Protein AF-A0A7Y2CV80-F1 (afdb_monomer)

Radius of gyration: 17.66 Å; Cα contacts (8 Å, |Δi|>4): 96; chains: 1; bounding box: 50×33×43 Å

Solvent-accessible surface area (backbone atoms only — not comparable to full-atom values): 6507 Å² total; per-residue (Å²): 123,92,67,77,67,42,83,47,80,37,62,72,83,76,88,75,78,63,97,45,94,45,42,42,79,43,70,54,65,79,87,67,41,40,68,59,39,38,50,51,36,59,76,69,65,59,57,67,48,78,46,71,58,78,65,66,75,83,64,41,26,56,56,54,21,34,57,75,70,70,37,50,72,50,71,41,76,68,78,84,75,72,86,94,62,89,82,70,94,47,72,67,55,49,50,57,50,63,78,69,107

Nearest PDB structures (foldseek):
  5c4n-assembly1_D  TM=9.066E-01  e=5.523E-07  Rhodobacter capsulatus SB 1003
  5c4r-assembly1_A  TM=8.762E-01  e=1.085E-06  Rhodobacter capsulatus SB 1003
  4x7g-assembly1_A  TM=8.705E-01  e=5.127E-06  Rhodobacter capsulatus SB 1003
  3imk-assembly1_A  TM=4.947E-01  e=4.325E-01  Syntrophus aciditrophicus SB
  7ysj-assembly1_D  TM=3.489E-01  e=3.753E+00  Rattus norvegicus

Structure (mmCIF, N/CA/C/O backbone):
data_AF-A0A7Y2CV80-F1
#
_entry.id   AF-A0A7Y2CV80-F1
#
loop_
_atom_site.group_PDB
_atom_site.id
_atom_site.type_symbol
_atom_site.label_atom_id
_atom_site.label_alt_id
_atom_site.label_comp_id
_atom_site.label_asym_id
_atom_site.label_entity_id
_atom_site.label_seq_id
_atom_site.pdbx_PDB_ins_code
_atom_site.Cartn_x
_atom_site.Cartn_y
_atom_site.Cartn_z
_atom_site.occupancy
_atom_site.B_iso_or_equiv
_atom_site.auth_seq_id
_atom_site.auth_comp_id
_atom_site.auth_asym_id
_atom_site.auth_atom_id
_atom_site.pdbx_PDB_model_num
ATOM 1 N N . PHE A 1 1 ? -17.302 -1.607 -1.231 1.00 54.91 1 PHE A N 1
ATOM 2 C CA . PHE A 1 1 ? -16.589 -1.494 0.054 1.00 54.91 1 PHE A CA 1
ATOM 3 C C . PHE A 1 1 ? -17.484 -0.628 0.920 1.00 54.91 1 PHE A C 1
ATOM 5 O O . PHE A 1 1 ? -17.754 0.473 0.457 1.00 54.91 1 PHE A O 1
ATOM 12 N N . PRO A 1 2 ? -18.064 -1.100 2.041 1.00 53.62 2 PRO A N 1
ATOM 13 C CA . PRO A 1 2 ? -18.907 -0.215 2.849 1.00 53.62 2 PRO A CA 1
ATOM 14 C C . PRO A 1 2 ? -18.105 1.003 3.333 1.00 53.62 2 PRO A C 1
ATOM 16 O O . PRO A 1 2 ? -18.658 2.088 3.402 1.00 53.62 2 PRO A O 1
ATOM 19 N N . GLY A 1 3 ? -16.780 0.846 3.488 1.00 60.16 3 GLY A N 1
ATOM 20 C CA . GLY A 1 3 ? -15.808 1.906 3.226 1.00 60.16 3 GLY A CA 1
ATOM 21 C C . GLY A 1 3 ? -15.949 3.163 4.048 1.00 60.16 3 GLY A C 1
ATOM 22 O O . GLY A 1 3 ? -15.748 4.251 3.523 1.00 60.16 3 GLY A O 1
ATOM 23 N N . GLU A 1 4 ? -16.263 2.995 5.327 1.00 81.56 4 GLU A N 1
ATOM 24 C CA . GLU A 1 4 ? -16.476 4.110 6.242 1.00 81.56 4 GLU A CA 1
ATOM 25 C C . GLU A 1 4 ? -15.185 4.902 6.510 1.00 81.56 4 GLU A C 1
ATOM 27 O O . GLU A 1 4 ? -15.251 6.104 6.753 1.00 81.56 4 GLU A O 1
ATOM 32 N N . ARG A 1 5 ? -14.006 4.258 6.432 1.00 91.88 5 ARG A N 1
ATOM 33 C CA . ARG A 1 5 ? -12.703 4.900 6.677 1.00 91.88 5 ARG A CA 1
ATOM 34 C C . ARG A 1 5 ? -11.564 4.224 5.911 1.00 91.88 5 ARG A C 1
ATOM 36 O O . ARG A 1 5 ? -11.524 3.002 5.783 1.00 91.88 5 ARG A O 1
ATOM 43 N N . LEU A 1 6 ? -10.611 5.018 5.430 1.00 94.56 6 LEU A N 1
ATOM 44 C CA . LEU A 1 6 ? -9.370 4.579 4.793 1.00 94.56 6 LEU A CA 1
ATOM 45 C C . LEU A 1 6 ? -8.180 5.270 5.458 1.00 94.56 6 LEU A C 1
ATOM 47 O O . LEU A 1 6 ? -8.033 6.485 5.368 1.00 94.56 6 LEU A O 1
ATOM 51 N N . PHE A 1 7 ? -7.281 4.487 6.048 1.00 96.00 7 PHE A N 1
ATOM 52 C CA . PHE A 1 7 ? -6.005 4.996 6.540 1.00 96.00 7 PHE A CA 1
ATOM 53 C C . PHE A 1 7 ? -4.958 4.971 5.424 1.00 96.00 7 PHE A C 1
ATOM 55 O O . PHE A 1 7 ? -4.589 3.911 4.912 1.00 96.00 7 PHE A O 1
ATOM 62 N N . LEU A 1 8 ? -4.461 6.145 5.046 1.00 95.69 8 LEU A N 1
ATOM 63 C CA . LEU A 1 8 ? -3.420 6.310 4.040 1.00 95.69 8 LEU A CA 1
ATOM 64 C C . LEU A 1 8 ? -2.086 6.597 4.729 1.00 95.69 8 LEU A C 1
ATOM 66 O O . LEU A 1 8 ? -1.843 7.702 5.211 1.00 95.69 8 LEU A O 1
ATOM 70 N N . ARG A 1 9 ? -1.202 5.591 4.754 1.00 95.44 9 ARG A N 1
ATOM 71 C CA . ARG A 1 9 ? 0.126 5.744 5.355 1.00 95.44 9 ARG A CA 1
ATOM 72 C C . ARG A 1 9 ? 1.107 6.443 4.426 1.00 95.44 9 ARG A C 1
ATOM 74 O O . ARG A 1 9 ? 1.329 6.001 3.298 1.00 95.44 9 ARG A O 1
ATOM 81 N N . GLN A 1 10 ? 1.772 7.465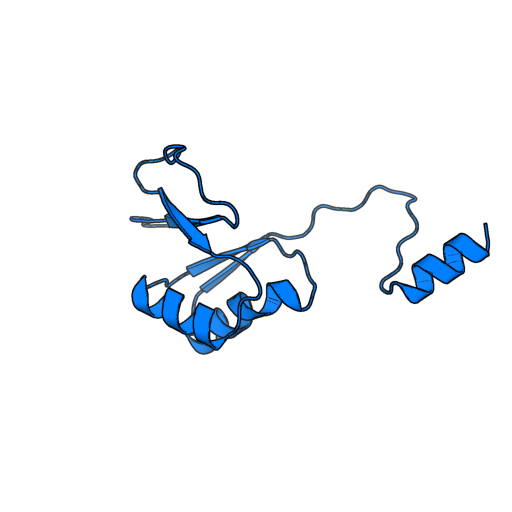 4.950 1.00 94.62 10 GLN A N 1
ATOM 82 C CA . GLN A 1 10 ? 2.849 8.187 4.283 1.00 94.62 10 GLN A CA 1
ATOM 83 C C . GLN A 1 10 ? 4.118 8.163 5.135 1.00 94.62 10 GLN A C 1
ATOM 85 O O . GLN A 1 10 ? 4.062 8.108 6.361 1.00 94.62 10 GLN A O 1
ATOM 90 N N . THR A 1 11 ? 5.280 8.190 4.486 1.00 92.94 11 THR A N 1
ATOM 91 C CA . THR A 1 11 ? 6.557 8.214 5.208 1.00 92.94 11 THR A CA 1
ATOM 92 C C . THR A 1 11 ? 6.890 9.606 5.708 1.00 92.94 11 THR A C 1
ATOM 94 O O . THR A 1 11 ? 7.338 9.754 6.833 1.00 92.94 11 THR A O 1
ATOM 97 N N . THR A 1 12 ? 6.615 10.638 4.915 1.00 93.38 12 THR A N 1
ATOM 98 C CA . THR A 1 12 ? 6.974 12.020 5.247 1.00 93.38 12 THR A CA 1
ATOM 99 C C . THR A 1 12 ? 5.774 12.773 5.827 1.00 93.38 12 THR A C 1
ATOM 101 O O . THR A 1 12 ? 4.779 12.916 5.113 1.00 93.38 12 THR A O 1
ATOM 104 N N . PRO A 1 13 ? 5.857 13.276 7.076 1.00 93.88 13 PRO A N 1
ATOM 105 C CA . PRO A 1 13 ? 4.834 14.141 7.660 1.00 93.88 13 PRO A CA 1
ATOM 106 C C . PRO A 1 13 ? 4.598 15.412 6.847 1.00 93.88 13 PRO A C 1
ATOM 108 O O . PRO A 1 13 ? 5.547 16.022 6.353 1.00 93.88 13 PRO A O 1
ATOM 111 N N . HIS A 1 14 ? 3.334 15.819 6.735 1.00 94.69 14 HIS A N 1
ATOM 112 C CA . HIS A 1 14 ? 2.931 17.086 6.130 1.00 94.69 14 HIS A CA 1
ATOM 113 C C . HIS A 1 14 ? 1.541 17.523 6.607 1.00 94.69 14 HIS A C 1
ATOM 115 O O . HIS A 1 14 ? 0.761 16.712 7.098 1.00 94.69 14 HIS A O 1
ATOM 121 N N . ASP A 1 15 ? 1.206 18.788 6.377 1.00 93.94 15 ASP A N 1
ATOM 122 C CA . ASP A 1 15 ? -0.061 19.430 6.750 1.00 93.94 15 ASP A CA 1
ATOM 123 C C . ASP A 1 15 ? -1.140 19.387 5.653 1.00 93.94 15 ASP A C 1
ATOM 125 O O . ASP A 1 15 ? -2.243 19.902 5.835 1.00 93.94 15 ASP A O 1
ATOM 129 N N . ARG A 1 16 ? -0.850 18.765 4.503 1.00 94.00 16 ARG A N 1
ATOM 130 C CA . ARG A 1 16 ? -1.823 18.643 3.411 1.00 94.00 16 ARG A CA 1
ATOM 131 C C . ARG A 1 16 ? -3.064 17.898 3.887 1.00 94.00 16 ARG A C 1
ATOM 133 O O . ARG A 1 16 ? -2.970 16.795 4.421 1.00 94.00 16 ARG A O 1
ATOM 140 N N . VAL A 1 17 ? -4.219 18.481 3.598 1.00 92.31 17 VAL A N 1
ATOM 141 C CA . VAL A 1 17 ? -5.515 17.872 3.884 1.00 92.31 17 VAL A CA 1
ATOM 142 C C . VAL A 1 17 ? -5.729 16.665 2.973 1.00 92.31 17 VAL A C 1
ATOM 144 O O . VAL A 1 17 ? -5.317 16.649 1.808 1.00 92.31 17 VAL A O 1
ATOM 147 N N . SER A 1 18 ? -6.371 15.645 3.527 1.00 91.44 18 SER A N 1
ATOM 148 C CA . SER A 1 18 ? -6.818 14.482 2.781 1.00 91.44 18 SER A CA 1
ATOM 149 C C . SER A 1 18 ? -7.762 14.876 1.629 1.00 91.44 18 SER A C 1
ATOM 151 O O . SER A 1 18 ? -8.608 15.752 1.811 1.00 91.44 18 SER A O 1
ATOM 153 N N . PRO A 1 19 ? -7.661 14.244 0.445 1.00 88.19 19 PRO A N 1
ATOM 154 C CA . PRO A 1 19 ? -8.523 14.575 -0.690 1.00 88.19 19 PRO A CA 1
ATOM 155 C C . PRO A 1 19 ? -9.985 14.133 -0.513 1.00 88.19 19 PRO A C 1
ATOM 157 O O . PRO A 1 19 ? -10.836 14.577 -1.281 1.00 88.19 19 PRO A O 1
ATOM 160 N N . TYR A 1 20 ? -10.281 13.258 0.456 1.00 92.06 20 TYR A N 1
ATOM 161 C CA . TYR A 1 20 ? -11.623 12.724 0.699 1.00 92.06 20 TYR A CA 1
ATOM 162 C C . TYR A 1 20 ? -11.919 12.636 2.200 1.00 92.06 20 TYR A C 1
ATOM 164 O O . TYR A 1 20 ? -11.034 12.305 2.986 1.00 92.06 20 TYR A O 1
ATOM 172 N N . GLU A 1 21 ? -13.176 12.867 2.586 1.00 91.81 21 GLU A N 1
ATOM 173 C CA . GLU A 1 21 ? -13.610 12.909 3.995 1.00 91.81 21 GLU A CA 1
ATOM 174 C C . GLU A 1 21 ? -13.399 11.585 4.740 1.00 91.81 21 GLU A C 1
ATOM 176 O O . GLU A 1 21 ? -13.086 11.582 5.925 1.00 91.81 21 GLU A O 1
ATOM 181 N N . TYR A 1 22 ? -13.515 10.456 4.040 1.00 91.94 22 TYR A N 1
ATOM 182 C CA . TYR A 1 22 ? -13.312 9.124 4.614 1.00 91.94 22 TYR A CA 1
ATOM 183 C C . TYR A 1 22 ? -11.830 8.726 4.706 1.00 91.94 22 TYR A C 1
ATOM 185 O O . TYR A 1 22 ? -11.525 7.613 5.129 1.00 91.94 22 TYR A O 1
ATOM 193 N N . VAL A 1 23 ? -10.895 9.577 4.269 1.00 94.75 23 VAL A N 1
ATOM 194 C CA . VAL A 1 23 ? -9.463 9.259 4.249 1.00 94.75 23 VAL A CA 1
ATOM 195 C C . VAL A 1 23 ? -8.740 9.976 5.380 1.00 94.75 23 VAL A C 1
ATOM 197 O O . VAL A 1 23 ? -8.762 11.202 5.470 1.00 94.75 23 VAL A O 1
ATOM 200 N N . GLU A 1 24 ? -8.015 9.203 6.180 1.00 95.19 24 GLU A N 1
ATOM 201 C CA . GLU A 1 24 ? -7.166 9.683 7.260 1.00 95.19 24 GLU A CA 1
ATOM 202 C C . GLU A 1 24 ? -5.699 9.431 6.950 1.00 95.19 24 GLU A C 1
ATOM 204 O O . GLU A 1 24 ? -5.291 8.312 6.629 1.00 95.19 24 GLU A O 1
ATOM 209 N N . LEU A 1 25 ? -4.893 10.483 7.045 1.00 96.00 25 LEU A N 1
ATOM 210 C CA . LEU A 1 25 ? -3.457 10.379 6.847 1.00 96.00 25 LEU A CA 1
ATOM 211 C C . LEU A 1 25 ? -2.798 9.915 8.141 1.00 96.00 25 LEU A C 1
ATOM 213 O O . LEU A 1 25 ? -2.951 10.547 9.182 1.00 96.00 25 LEU A O 1
ATOM 217 N N . ILE A 1 26 ? -2.019 8.841 8.050 1.00 95.88 26 ILE A N 1
ATOM 218 C CA . ILE A 1 26 ? -1.143 8.395 9.134 1.00 95.88 26 ILE A CA 1
ATOM 219 C C . ILE A 1 26 ? 0.304 8.454 8.663 1.00 95.88 26 ILE A C 1
ATOM 221 O O . ILE A 1 26 ? 0.608 8.212 7.491 1.00 95.88 26 ILE A O 1
ATOM 225 N N . PHE A 1 27 ? 1.218 8.749 9.577 1.00 95.81 27 PHE A N 1
ATOM 226 C CA . PHE A 1 27 ? 2.629 8.914 9.250 1.00 95.81 27 PHE A CA 1
ATOM 227 C C . PHE A 1 27 ? 3.467 7.860 9.961 1.00 95.81 27 PHE A C 1
ATOM 229 O O . PHE A 1 27 ? 3.266 7.585 11.140 1.00 95.81 27 PHE A O 1
ATOM 236 N N . GLY A 1 28 ? 4.411 7.258 9.243 1.00 93.38 28 GLY A N 1
ATOM 237 C CA . GLY A 1 28 ? 5.307 6.256 9.809 1.00 93.38 28 GLY A CA 1
ATOM 238 C C . GLY A 1 28 ? 6.567 6.107 8.975 1.00 93.38 28 GLY A C 1
ATOM 239 O O . GLY A 1 28 ? 6.498 6.067 7.750 1.00 93.38 28 GLY A O 1
ATOM 240 N N . GLN A 1 29 ? 7.716 6.008 9.635 1.00 91.44 29 GLN A N 1
ATOM 241 C CA . GLN A 1 29 ? 9.016 5.887 8.978 1.00 91.44 29 GLN A CA 1
ATOM 242 C C . GLN A 1 29 ? 9.519 4.440 9.030 1.00 91.44 29 GLN A C 1
ATOM 244 O O . GLN A 1 29 ? 9.347 3.779 10.055 1.00 91.44 29 GLN A O 1
ATOM 249 N N . PRO A 1 30 ? 10.142 3.932 7.953 1.00 90.50 30 PRO A N 1
ATOM 250 C CA . PRO A 1 30 ? 10.817 2.644 7.990 1.00 90.50 30 PRO A CA 1
ATOM 251 C C . PRO A 1 30 ? 12.088 2.702 8.871 1.00 90.50 30 PRO A C 1
ATOM 253 O O . PRO A 1 30 ? 12.633 3.785 9.090 1.00 90.50 30 PRO A O 1
ATOM 256 N N . PRO A 1 31 ? 12.614 1.545 9.316 1.00 93.56 31 PRO A N 1
ATOM 257 C CA . PRO A 1 31 ? 12.153 0.196 8.989 1.00 93.56 31 PRO A CA 1
ATOM 258 C C . PRO A 1 31 ? 10.871 -0.188 9.738 1.00 93.56 31 PRO A C 1
ATOM 260 O O . PRO A 1 31 ? 10.746 0.032 10.937 1.00 93.56 31 PRO A O 1
ATOM 263 N N . PHE A 1 32 ? 9.929 -0.799 9.020 1.00 94.50 32 PHE A N 1
ATOM 264 C CA . PHE A 1 32 ? 8.743 -1.406 9.627 1.00 94.50 32 PHE A CA 1
ATOM 265 C C . PHE A 1 32 ? 9.054 -2.848 10.030 1.00 94.50 32 PHE A C 1
ATOM 267 O O . PHE A 1 32 ? 9.799 -3.532 9.326 1.00 94.50 32 PHE A O 1
ATOM 274 N N . THR A 1 33 ? 8.460 -3.331 11.120 1.00 96.81 33 THR A N 1
ATOM 275 C CA . THR A 1 33 ? 8.549 -4.740 11.531 1.00 96.81 33 THR A CA 1
ATOM 276 C C . THR A 1 33 ? 7.164 -5.374 11.584 1.00 96.81 33 THR A C 1
ATOM 278 O O . THR A 1 33 ? 6.146 -4.680 11.576 1.00 96.81 33 THR A O 1
ATOM 281 N N . VAL A 1 34 ? 7.103 -6.708 11.604 1.00 98.00 34 VAL A N 1
ATOM 282 C CA . VAL A 1 34 ? 5.820 -7.427 11.666 1.00 98.00 34 VAL A CA 1
ATOM 283 C C . VAL A 1 34 ? 5.079 -7.063 12.952 1.00 98.00 34 VAL A C 1
ATOM 285 O O . VAL A 1 34 ? 3.865 -6.875 12.932 1.00 98.00 34 VAL A O 1
ATOM 288 N N . GLU A 1 35 ? 5.806 -6.890 14.052 1.00 98.19 35 GLU A N 1
ATOM 289 C CA . GLU A 1 35 ? 5.274 -6.536 15.367 1.00 98.19 35 GLU A CA 1
ATOM 290 C C . GLU A 1 35 ? 4.644 -5.143 15.349 1.00 98.19 35 GLU A C 1
ATOM 292 O O . GLU A 1 35 ? 3.500 -4.986 15.776 1.00 98.19 35 GLU A O 1
ATOM 297 N N . THR A 1 36 ? 5.346 -4.143 14.800 1.00 97.44 36 THR A N 1
ATOM 298 C CA . THR A 1 36 ? 4.829 -2.768 14.721 1.00 97.44 36 THR A CA 1
ATOM 299 C C . THR A 1 36 ? 3.632 -2.664 13.780 1.00 97.44 36 THR A C 1
ATOM 301 O O . THR A 1 36 ? 2.674 -1.960 14.077 1.00 97.44 36 THR A O 1
ATOM 304 N N . GLU A 1 37 ? 3.656 -3.391 12.658 1.00 98.06 37 GLU A N 1
ATOM 305 C CA . GLU A 1 37 ? 2.535 -3.438 11.709 1.00 98.06 37 GLU A CA 1
ATOM 306 C C . GLU A 1 37 ? 1.314 -4.125 12.334 1.00 98.06 37 GLU A C 1
ATOM 308 O O . GLU A 1 37 ? 0.196 -3.633 12.222 1.00 98.06 37 GLU A O 1
ATOM 313 N N . THR A 1 38 ? 1.524 -5.226 13.062 1.00 98.44 38 THR A N 1
ATOM 314 C CA . THR A 1 38 ? 0.451 -5.947 13.762 1.00 98.44 38 THR A CA 1
ATOM 315 C C . THR A 1 38 ? -0.185 -5.082 14.848 1.00 98.44 38 THR A C 1
ATOM 317 O O . THR A 1 38 ? -1.408 -5.075 14.987 1.00 98.44 38 THR A O 1
ATOM 320 N N . ALA A 1 39 ? 0.631 -4.354 15.617 1.00 98.12 39 ALA A N 1
ATOM 321 C CA . ALA A 1 39 ? 0.146 -3.425 16.633 1.00 98.12 39 ALA A CA 1
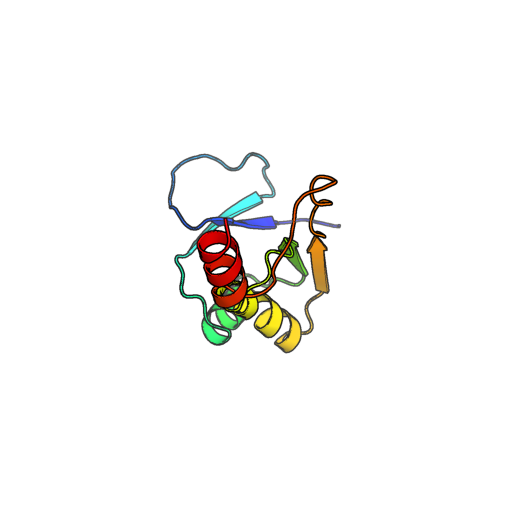ATOM 322 C C . ALA A 1 39 ? -0.708 -2.316 16.002 1.00 98.12 39 ALA A C 1
ATOM 324 O O . ALA A 1 39 ? -1.841 -2.113 16.430 1.00 98.12 39 ALA A O 1
ATOM 325 N N . LEU A 1 40 ? -0.211 -1.690 14.930 1.00 97.69 40 LEU A N 1
ATOM 326 C CA . LEU A 1 40 ? -0.921 -0.637 14.204 1.00 97.69 40 LEU A CA 1
ATOM 327 C C . LEU A 1 40 ? -2.255 -1.129 13.625 1.00 97.69 40 LEU A C 1
ATOM 329 O O . LEU A 1 40 ? -3.275 -0.458 13.759 1.00 97.69 40 LEU A O 1
ATOM 333 N N . PHE A 1 41 ? -2.274 -2.306 12.993 1.00 97.94 41 PHE A N 1
ATOM 334 C CA . PHE A 1 41 ? -3.501 -2.859 12.416 1.00 97.94 41 PHE A CA 1
ATOM 335 C C . PHE A 1 41 ? -4.556 -3.165 13.477 1.00 97.94 41 PHE A C 1
ATOM 337 O O . PHE A 1 41 ? -5.738 -2.941 13.233 1.00 97.94 41 PHE A O 1
ATOM 344 N N . ARG A 1 42 ? -4.144 -3.624 14.664 1.00 98.00 42 ARG A N 1
ATOM 345 C CA . ARG A 1 42 ? -5.060 -3.825 15.795 1.00 98.00 42 ARG A CA 1
ATOM 346 C C . ARG A 1 42 ? -5.574 -2.508 16.361 1.00 98.00 42 ARG A C 1
ATOM 348 O O . ARG A 1 42 ? -6.771 -2.394 16.591 1.00 98.00 42 ARG A O 1
ATOM 355 N N . GLU A 1 43 ? -4.687 -1.540 16.576 1.00 97.69 43 GLU A N 1
ATOM 356 C CA . GLU A 1 43 ? -5.033 -0.222 17.121 1.00 97.69 43 GLU A CA 1
ATOM 357 C C . GLU A 1 43 ? -6.066 0.496 16.248 1.00 97.69 43 GLU A C 1
ATOM 359 O O . GLU A 1 43 ? -7.054 1.021 16.755 1.00 97.69 43 GLU A O 1
ATOM 364 N N . LEU A 1 44 ? -5.869 0.458 14.929 1.00 96.25 44 LEU A N 1
ATOM 365 C CA . LEU A 1 44 ? -6.752 1.106 13.961 1.00 96.25 44 LEU A CA 1
ATOM 366 C C . LEU A 1 44 ? -7.905 0.208 13.480 1.00 96.25 44 LEU A C 1
ATOM 368 O O . LEU A 1 44 ? -8.651 0.617 12.592 1.00 96.25 44 LEU A O 1
ATOM 372 N N . ALA A 1 45 ? -8.043 -1.000 14.040 1.00 95.25 45 ALA A N 1
ATOM 373 C CA . ALA A 1 45 ? -9.038 -2.004 13.653 1.00 95.25 45 ALA A CA 1
ATOM 374 C C . ALA A 1 45 ? -9.099 -2.261 12.130 1.00 95.25 45 ALA A C 1
ATOM 376 O O . ALA A 1 45 ? -10.174 -2.353 11.540 1.00 95.25 45 ALA A O 1
ATOM 377 N N . ILE A 1 46 ? -7.934 -2.367 11.482 1.00 95.62 46 ILE A N 1
ATOM 378 C CA . ILE A 1 46 ? -7.836 -2.597 10.038 1.00 95.62 46 ILE A CA 1
ATOM 379 C C . ILE A 1 46 ? -8.248 -4.034 9.714 1.00 95.62 46 ILE A C 1
ATOM 381 O O . ILE A 1 46 ? -7.684 -4.991 10.243 1.00 95.62 46 ILE A O 1
ATOM 385 N N . ASP A 1 47 ? -9.176 -4.188 8.778 1.00 94.69 47 ASP A N 1
ATOM 386 C CA . ASP A 1 47 ? -9.671 -5.477 8.280 1.00 94.69 47 ASP A CA 1
ATOM 387 C C . ASP A 1 47 ? -9.164 -5.813 6.863 1.00 94.69 47 ASP A C 1
ATOM 389 O O . ASP A 1 47 ? -9.126 -6.982 6.460 1.00 94.69 47 ASP A O 1
ATOM 393 N N . MET A 1 48 ? -8.722 -4.797 6.117 1.00 95.62 48 MET A N 1
ATOM 394 C CA . MET A 1 48 ? -8.254 -4.905 4.742 1.00 95.62 48 MET A CA 1
ATOM 395 C C . MET A 1 48 ? -6.980 -4.090 4.493 1.00 95.62 48 MET A C 1
ATOM 397 O O . MET A 1 48 ? -6.918 -2.893 4.759 1.00 95.62 48 MET A O 1
ATOM 401 N N . LEU A 1 49 ? -5.971 -4.726 3.893 1.00 96.38 49 LEU A N 1
ATOM 402 C CA . LEU A 1 49 ? -4.750 -4.072 3.423 1.00 96.38 49 LEU A CA 1
ATOM 403 C C . LEU A 1 49 ? -4.781 -3.900 1.901 1.00 96.38 49 LEU A C 1
ATOM 405 O O . LEU A 1 49 ? -4.878 -4.878 1.163 1.00 96.38 49 LEU A O 1
ATOM 409 N N . ILE A 1 50 ? -4.593 -2.671 1.422 1.00 95.75 50 ILE A N 1
ATOM 410 C CA . ILE A 1 50 ? -4.382 -2.376 -0.002 1.00 95.75 50 ILE A CA 1
ATOM 411 C C . ILE A 1 50 ? -2.931 -1.948 -0.195 1.00 95.75 50 ILE A C 1
ATOM 413 O O . ILE A 1 50 ? -2.464 -1.000 0.439 1.00 95.75 50 ILE A O 1
ATOM 417 N N . CYS A 1 51 ? -2.183 -2.622 -1.068 1.00 95.25 51 CYS A N 1
ATOM 418 C CA . CYS A 1 51 ? -0.804 -2.222 -1.340 1.00 95.25 51 CYS A CA 1
ATOM 419 C C . CYS A 1 51 ? -0.334 -2.594 -2.746 1.00 95.25 51 CYS A C 1
ATOM 421 O O . CYS A 1 51 ? -0.860 -3.503 -3.377 1.00 95.25 51 CYS A O 1
ATOM 423 N N . ARG A 1 52 ? 0.682 -1.885 -3.248 1.00 94.69 52 ARG A N 1
ATOM 424 C CA . ARG A 1 52 ? 1.343 -2.221 -4.517 1.00 94.69 52 ARG A CA 1
ATOM 425 C C . ARG A 1 52 ? 2.310 -3.386 -4.330 1.00 94.69 52 ARG A C 1
ATOM 427 O O . ARG A 1 52 ? 3.035 -3.424 -3.333 1.00 94.69 52 ARG A O 1
ATOM 434 N N . ASN A 1 53 ? 2.390 -4.271 -5.322 1.00 93.62 53 ASN A N 1
ATOM 435 C CA . ASN A 1 53 ? 3.384 -5.337 -5.396 1.00 93.62 53 ASN A CA 1
ATOM 436 C C . ASN A 1 53 ? 4.773 -4.774 -5.746 1.00 93.62 53 ASN A C 1
ATOM 438 O O . ASN A 1 53 ? 5.295 -4.996 -6.833 1.00 93.62 53 ASN A O 1
ATOM 442 N N . LEU A 1 54 ? 5.386 -4.024 -4.829 1.00 87.00 54 LEU A N 1
ATOM 443 C CA . LEU A 1 54 ? 6.734 -3.471 -5.022 1.00 87.00 54 LEU A CA 1
ATOM 444 C C . LEU A 1 54 ? 7.825 -4.554 -4.980 1.00 87.00 54 LEU A C 1
ATOM 446 O O . LEU A 1 54 ? 8.894 -4.377 -5.552 1.00 87.00 54 LEU A O 1
ATOM 450 N N . GLY A 1 55 ? 7.550 -5.688 -4.328 1.00 86.00 55 GLY A N 1
ATOM 451 C CA . GLY A 1 55 ? 8.576 -6.664 -3.965 1.00 86.00 55 GLY A CA 1
ATOM 452 C C . GLY A 1 55 ? 9.543 -6.145 -2.898 1.00 86.00 55 GLY A C 1
ATOM 453 O O . GLY A 1 55 ? 9.329 -5.094 -2.289 1.00 86.00 55 GLY A O 1
ATOM 454 N N . GLY A 1 56 ? 10.609 -6.913 -2.674 1.00 85.50 56 GLY A N 1
ATOM 455 C CA . GLY A 1 56 ? 11.669 -6.593 -1.720 1.00 85.50 56 GLY A CA 1
ATOM 456 C C . GLY A 1 56 ? 11.314 -6.893 -0.259 1.00 85.50 56 GLY A C 1
ATOM 457 O O . GLY A 1 56 ? 10.181 -6.712 0.191 1.00 85.50 56 GLY A O 1
ATOM 458 N N . ASN A 1 57 ? 12.325 -7.313 0.503 1.00 87.50 57 ASN A N 1
ATOM 459 C CA . ASN A 1 57 ? 12.195 -7.622 1.930 1.00 87.50 57 ASN A CA 1
ATOM 460 C C . ASN A 1 57 ? 11.684 -6.441 2.783 1.00 87.50 57 ASN A C 1
ATOM 462 O O . ASN A 1 57 ? 10.817 -6.678 3.622 1.00 87.50 57 ASN A O 1
ATOM 466 N N . PRO A 1 58 ? 12.100 -5.175 2.558 1.00 88.44 58 PRO A N 1
ATOM 467 C CA . PRO A 1 58 ? 11.637 -4.050 3.381 1.00 88.44 58 PRO A CA 1
ATOM 468 C C . PRO A 1 58 ? 10.123 -3.787 3.320 1.00 88.44 58 PRO A C 1
ATOM 470 O O . PRO A 1 58 ? 9.562 -3.198 4.240 1.00 88.44 58 PRO A O 1
ATOM 473 N N . SER A 1 59 ? 9.447 -4.219 2.249 1.00 88.75 59 SER A N 1
ATOM 474 C CA . SER A 1 59 ? 8.000 -4.020 2.062 1.00 88.75 59 SER A CA 1
ATOM 475 C C . SER A 1 59 ? 7.149 -5.172 2.604 1.00 88.75 59 SER A C 1
ATOM 477 O O . SER A 1 59 ? 5.921 -5.068 2.615 1.00 88.75 59 SER A O 1
ATOM 479 N N . ARG A 1 60 ? 7.781 -6.277 3.012 1.00 94.75 60 ARG A N 1
ATOM 480 C CA . ARG A 1 60 ? 7.128 -7.521 3.429 1.00 94.75 60 ARG A CA 1
ATOM 481 C C . ARG A 1 60 ? 6.405 -7.469 4.790 1.00 94.75 60 ARG A C 1
ATOM 483 O O . ARG A 1 60 ? 5.343 -8.088 4.867 1.00 94.75 60 ARG A O 1
ATOM 490 N N . PRO A 1 61 ? 6.875 -6.731 5.819 1.00 96.94 61 PRO A N 1
ATOM 491 C CA . PRO A 1 61 ? 6.307 -6.789 7.170 1.00 96.94 61 PRO A CA 1
ATOM 492 C C . PRO A 1 61 ? 4.785 -6.612 7.258 1.00 96.94 61 PRO A C 1
ATOM 494 O O . PRO A 1 61 ? 4.110 -7.412 7.898 1.00 96.94 61 PRO A O 1
ATOM 497 N N . LYS A 1 62 ? 4.218 -5.640 6.533 1.00 95.88 62 LYS A N 1
ATOM 498 C CA . LYS A 1 62 ? 2.763 -5.402 6.478 1.00 95.88 62 LYS A CA 1
ATOM 499 C C . LYS A 1 62 ? 1.958 -6.586 5.927 1.00 95.88 62 LYS A C 1
ATOM 501 O O . LYS A 1 62 ? 0.839 -6.823 6.361 1.00 95.88 62 LYS A O 1
ATOM 506 N N . LEU A 1 63 ? 2.516 -7.339 4.975 1.00 97.44 63 LEU A N 1
ATOM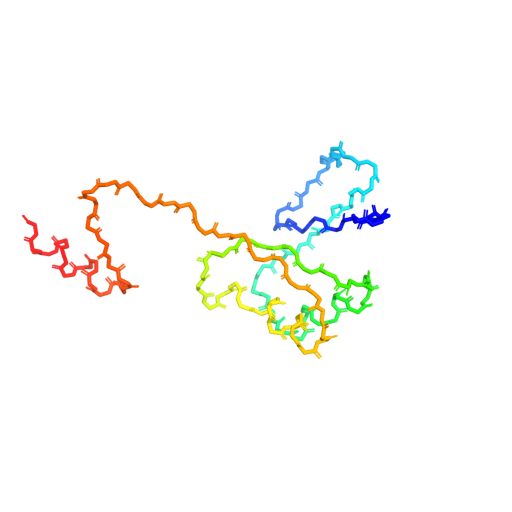 507 C CA . LEU A 1 63 ? 1.848 -8.511 4.399 1.00 97.44 63 LEU A CA 1
ATOM 508 C C . LEU A 1 63 ? 1.843 -9.676 5.387 1.00 97.44 63 LEU A C 1
ATOM 510 O O . LEU A 1 63 ? 0.867 -10.418 5.457 1.00 97.44 63 LEU A O 1
ATOM 514 N N . ASP A 1 64 ? 2.929 -9.841 6.140 1.00 97.69 64 ASP A N 1
ATOM 515 C CA . ASP A 1 64 ? 3.022 -10.895 7.147 1.00 97.69 64 ASP A CA 1
ATOM 516 C C . ASP A 1 64 ? 2.155 -10.576 8.372 1.00 97.69 64 ASP A C 1
ATOM 518 O O . ASP A 1 64 ? 1.457 -11.466 8.851 1.00 97.69 64 ASP A O 1
ATOM 522 N N . ALA A 1 65 ? 2.090 -9.310 8.796 1.00 98.25 65 ALA A N 1
ATOM 523 C CA . ALA A 1 65 ? 1.151 -8.849 9.821 1.00 98.25 65 ALA A CA 1
ATOM 524 C C . ALA A 1 65 ? -0.313 -9.053 9.394 1.00 98.25 65 ALA A C 1
ATOM 526 O O . ALA A 1 65 ? -1.097 -9.641 10.138 1.00 98.25 65 ALA A O 1
ATOM 527 N N . ALA A 1 66 ? -0.672 -8.654 8.167 1.00 98.06 66 ALA A N 1
ATOM 528 C CA . ALA A 1 66 ? -2.018 -8.863 7.633 1.00 98.06 66 ALA A CA 1
ATOM 529 C C . ALA A 1 66 ? -2.392 -10.354 7.584 1.00 98.06 66 ALA A C 1
ATOM 531 O O . ALA A 1 66 ? -3.485 -10.736 8.000 1.00 98.06 66 ALA A O 1
ATOM 532 N N . ARG A 1 67 ? -1.459 -11.216 7.153 1.00 97.50 67 ARG A N 1
ATOM 533 C CA . ARG A 1 67 ? -1.641 -12.675 7.171 1.00 97.50 67 ARG A CA 1
ATOM 534 C C . ARG A 1 67 ? -1.841 -13.211 8.590 1.00 97.50 67 ARG A C 1
ATOM 536 O O . ARG A 1 67 ? -2.733 -14.028 8.790 1.00 97.50 67 ARG A O 1
ATOM 543 N N . ALA A 1 68 ? -1.035 -12.771 9.556 1.00 97.69 68 ALA A N 1
ATOM 544 C CA . ALA A 1 68 ? -1.132 -13.213 10.948 1.00 97.69 68 ALA A CA 1
ATOM 545 C C . ALA A 1 68 ? -2.465 -12.818 11.609 1.00 97.69 68 ALA A C 1
ATOM 547 O O . ALA A 1 68 ? -2.943 -13.521 12.496 1.00 97.69 68 ALA A O 1
ATOM 548 N N . LEU A 1 69 ? -3.071 -11.716 11.161 1.00 98.12 69 LEU A N 1
ATOM 549 C CA . LEU A 1 69 ? -4.373 -11.237 11.625 1.00 98.12 69 LEU A CA 1
ATOM 550 C C . LEU A 1 69 ? -5.560 -11.775 10.808 1.00 98.12 69 LEU A C 1
ATOM 552 O O . LEU A 1 69 ? -6.701 -11.473 11.142 1.00 98.12 69 LEU A O 1
ATOM 556 N N . GLY A 1 70 ? -5.322 -12.564 9.753 1.00 97.44 70 GLY A N 1
ATOM 557 C CA . GLY A 1 70 ? -6.388 -13.076 8.884 1.00 97.44 70 GLY A CA 1
ATOM 558 C C . GLY A 1 70 ? -7.089 -11.996 8.048 1.00 97.44 70 GLY A C 1
ATOM 559 O O . GLY A 1 70 ? -8.228 -12.191 7.631 1.00 97.44 70 GLY A O 1
ATOM 560 N N . MET A 1 71 ? -6.426 -10.862 7.812 1.00 97.12 71 MET A N 1
ATOM 561 C CA . MET A 1 71 ? -6.977 -9.724 7.073 1.00 97.12 71 MET A CA 1
ATOM 562 C C . MET A 1 71 ? -7.084 -10.012 5.572 1.00 97.12 71 MET A C 1
ATOM 564 O O . MET A 1 71 ? -6.250 -10.713 4.989 1.00 97.12 71 MET A O 1
ATOM 568 N N . GLY A 1 72 ? -8.066 -9.388 4.919 1.00 96.19 72 GLY A N 1
ATOM 569 C CA . GLY A 1 72 ? -8.128 -9.351 3.460 1.00 96.19 72 GLY A CA 1
ATOM 570 C C . GLY A 1 72 ? -6.974 -8.524 2.888 1.00 96.19 72 GLY A C 1
ATOM 571 O O . GLY A 1 72 ? -6.618 -7.481 3.433 1.00 96.19 72 GLY A O 1
ATOM 572 N N . VAL A 1 73 ? -6.385 -8.957 1.771 1.00 96.81 73 VAL A N 1
ATOM 573 C CA . VAL A 1 73 ? -5.309 -8.209 1.103 1.00 96.81 73 VAL A CA 1
ATOM 574 C C . VAL A 1 73 ? -5.646 -8.006 -0.367 1.00 96.81 73 VAL A C 1
ATOM 576 O O . VAL A 1 73 ? -5.800 -8.969 -1.114 1.00 96.81 73 VAL A O 1
ATOM 579 N N . ILE A 1 74 ? -5.696 -6.745 -0.792 1.00 96.25 74 ILE A N 1
ATOM 580 C CA . ILE A 1 74 ? -5.707 -6.356 -2.201 1.00 96.25 74 ILE A CA 1
ATOM 581 C C . ILE A 1 74 ? -4.281 -5.964 -2.577 1.00 96.25 74 ILE A C 1
ATOM 583 O O . ILE A 1 74 ? -3.756 -4.928 -2.154 1.00 96.25 74 ILE A O 1
ATOM 587 N N . LEU A 1 75 ? -3.646 -6.809 -3.382 1.00 95.88 75 LEU A N 1
ATOM 588 C CA . LEU A 1 75 ? -2.315 -6.560 -3.912 1.00 95.88 75 LEU A CA 1
ATOM 589 C C . LEU A 1 75 ? -2.436 -6.040 -5.348 1.00 95.88 75 LEU A C 1
ATOM 591 O O . LEU A 1 75 ? -2.924 -6.742 -6.225 1.00 95.88 75 LEU A O 1
ATOM 595 N N . ILE A 1 76 ? -2.004 -4.803 -5.584 1.00 96.31 76 ILE A N 1
ATOM 596 C CA . ILE A 1 76 ? -2.016 -4.181 -6.912 1.00 96.31 76 ILE A CA 1
ATOM 597 C C . ILE A 1 76 ? -0.816 -4.708 -7.700 1.00 96.31 76 ILE A C 1
ATOM 599 O O . ILE A 1 76 ? 0.329 -4.536 -7.263 1.00 96.31 76 ILE A O 1
ATOM 603 N N . ASP A 1 77 ? -1.084 -5.320 -8.851 1.00 95.25 77 ASP A N 1
ATOM 604 C CA . ASP A 1 77 ? -0.061 -5.872 -9.737 1.00 95.25 77 ASP A CA 1
ATOM 605 C C . ASP A 1 77 ? 0.934 -4.822 -10.237 1.00 95.25 77 ASP A C 1
ATOM 607 O O . ASP A 1 77 ? 0.659 -3.618 -10.303 1.00 95.25 77 ASP A O 1
ATOM 611 N N . ARG A 1 78 ? 2.131 -5.298 -10.595 1.00 92.56 78 ARG A N 1
ATOM 612 C CA . ARG A 1 78 ? 3.128 -4.453 -11.253 1.00 92.56 78 ARG A CA 1
ATOM 613 C C . ARG A 1 78 ? 2.652 -4.134 -12.671 1.00 92.56 78 ARG A C 1
ATOM 615 O O . ARG A 1 78 ? 2.196 -5.044 -13.362 1.00 92.56 78 ARG A O 1
ATOM 622 N N . PRO A 1 79 ? 2.795 -2.882 -13.137 1.00 91.75 79 PRO A N 1
ATOM 623 C CA . PRO A 1 79 ? 2.578 -2.581 -14.544 1.00 91.75 79 PRO A CA 1
ATOM 624 C C . PRO A 1 79 ? 3.566 -3.377 -15.418 1.00 91.75 79 PRO A C 1
ATOM 626 O O . PRO A 1 79 ? 4.666 -3.702 -14.953 1.00 91.75 79 PRO A O 1
ATOM 629 N N . PRO A 1 80 ? 3.204 -3.686 -16.677 1.00 91.56 80 PRO A N 1
ATOM 630 C CA . PRO A 1 80 ? 4.109 -4.352 -17.603 1.00 91.56 80 PRO A CA 1
ATOM 631 C C . PRO A 1 80 ? 5.354 -3.494 -17.846 1.00 91.56 80 PRO A C 1
ATOM 633 O O . PRO A 1 80 ? 5.290 -2.264 -17.893 1.00 91.56 80 PRO A O 1
ATOM 636 N N . LEU A 1 81 ? 6.495 -4.158 -18.008 1.00 89.69 81 LEU A N 1
ATOM 637 C CA . LEU A 1 81 ? 7.754 -3.491 -18.318 1.00 89.69 81 LEU A CA 1
ATOM 638 C C . LEU A 1 81 ? 7.830 -3.135 -19.812 1.00 89.69 81 LEU A C 1
ATOM 640 O O . LEU A 1 81 ? 7.187 -3.803 -20.628 1.00 89.69 81 LEU A O 1
ATOM 644 N N . PRO A 1 82 ? 8.612 -2.106 -20.195 1.00 93.12 82 PRO A N 1
ATOM 645 C CA . PRO A 1 82 ? 8.785 -1.752 -21.598 1.00 93.12 82 PRO A CA 1
ATOM 646 C C . PRO A 1 82 ? 9.365 -2.916 -22.413 1.00 93.12 82 PRO A C 1
ATOM 648 O O . PRO A 1 82 ? 10.235 -3.655 -21.944 1.00 93.12 82 PRO A O 1
ATOM 651 N N . ALA A 1 83 ? 8.897 -3.064 -23.653 1.00 94.50 83 ALA A N 1
ATOM 652 C CA . ALA A 1 83 ? 9.385 -4.100 -24.557 1.00 94.50 83 ALA A CA 1
ATOM 653 C C . ALA A 1 83 ? 10.870 -3.890 -24.903 1.00 94.50 83 ALA A C 1
ATOM 655 O O . ALA A 1 83 ? 11.336 -2.760 -25.036 1.00 94.50 83 ALA A O 1
ATOM 656 N N . GLY A 1 84 ? 11.612 -4.988 -25.063 1.00 92.94 84 GLY A N 1
ATOM 657 C CA . GLY A 1 84 ? 13.024 -4.961 -25.464 1.00 92.94 84 GLY A CA 1
ATOM 658 C C . GLY A 1 84 ? 14.019 -4.593 -24.356 1.00 92.94 84 GLY A C 1
ATOM 659 O O . GLY A 1 84 ? 15.220 -4.584 -24.609 1.00 92.94 84 GLY A O 1
ATOM 660 N N . VAL A 1 85 ? 13.558 -4.326 -23.129 1.00 91.81 85 VAL A N 1
ATOM 661 C CA . VAL A 1 85 ? 14.446 -4.033 -21.995 1.00 91.81 85 VAL A CA 1
ATOM 662 C C . VAL A 1 85 ? 14.941 -5.333 -21.361 1.00 91.81 85 VAL A C 1
ATOM 664 O O . VAL A 1 85 ? 14.145 -6.182 -20.953 1.00 91.81 85 VAL A O 1
ATOM 667 N N . ARG A 1 86 ? 16.268 -5.477 -21.244 1.00 90.38 86 ARG A N 1
ATOM 668 C CA . ARG A 1 86 ? 16.892 -6.579 -20.502 1.00 90.38 86 ARG A CA 1
ATOM 669 C C . ARG A 1 86 ? 16.576 -6.437 -19.016 1.00 90.38 86 ARG A C 1
ATOM 671 O O . ARG A 1 86 ? 16.780 -5.379 -18.430 1.00 90.38 86 ARG A O 1
ATOM 678 N N . GLN A 1 87 ? 16.108 -7.521 -18.415 1.00 91.75 87 GLN A N 1
ATOM 679 C CA . GLN A 1 87 ? 15.798 -7.588 -16.992 1.00 91.75 87 GLN A CA 1
ATOM 680 C C . GLN A 1 87 ? 16.740 -8.564 -16.304 1.00 91.75 87 GLN A C 1
ATOM 682 O O . GLN A 1 87 ? 17.106 -9.595 -16.869 1.00 91.75 87 GLN A O 1
ATOM 687 N N . VAL A 1 88 ? 17.096 -8.235 -15.072 1.00 93.56 88 VAL A N 1
ATOM 688 C CA . VAL A 1 88 ? 17.875 -9.079 -14.171 1.00 93.56 88 VAL A CA 1
ATOM 689 C C . VAL A 1 88 ? 17.231 -9.026 -12.790 1.00 93.56 88 VAL A C 1
ATOM 691 O O . VAL A 1 88 ? 16.632 -8.0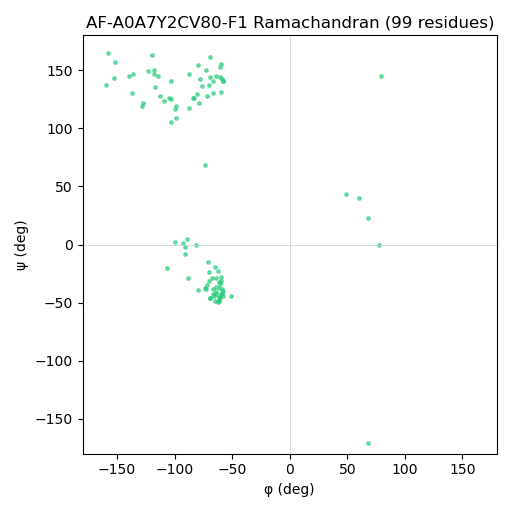12 -12.428 1.00 93.56 88 VAL A O 1
ATOM 694 N N . ALA A 1 89 ? 17.296 -10.127 -12.043 1.00 90.38 89 ALA A N 1
ATOM 695 C CA . ALA A 1 89 ? 16.650 -10.230 -10.734 1.00 90.38 89 ALA A CA 1
ATOM 696 C C . ALA A 1 89 ? 17.555 -9.745 -9.594 1.00 90.38 89 ALA A C 1
ATOM 698 O O . ALA A 1 89 ? 17.057 -9.241 -8.589 1.00 90.38 89 ALA A O 1
ATOM 699 N N . GLU A 1 90 ? 18.871 -9.870 -9.769 1.00 92.62 90 GLU A N 1
ATOM 700 C CA . GLU A 1 90 ? 19.862 -9.621 -8.729 1.00 92.62 90 GLU A CA 1
ATOM 701 C C . GLU A 1 90 ? 20.809 -8.479 -9.102 1.00 92.62 90 GLU A C 1
ATOM 703 O O . GLU A 1 90 ? 21.160 -8.275 -10.266 1.00 92.62 90 GLU A O 1
ATOM 708 N N . VAL A 1 91 ? 21.301 -7.768 -8.083 1.00 94.31 91 VAL A N 1
ATOM 709 C CA . VAL A 1 91 ? 22.279 -6.677 -8.258 1.00 94.31 91 VAL A CA 1
ATOM 710 C C . VAL A 1 91 ? 23.553 -7.179 -8.938 1.00 94.31 91 VAL A C 1
ATOM 712 O O . VAL A 1 91 ? 24.109 -6.498 -9.794 1.00 94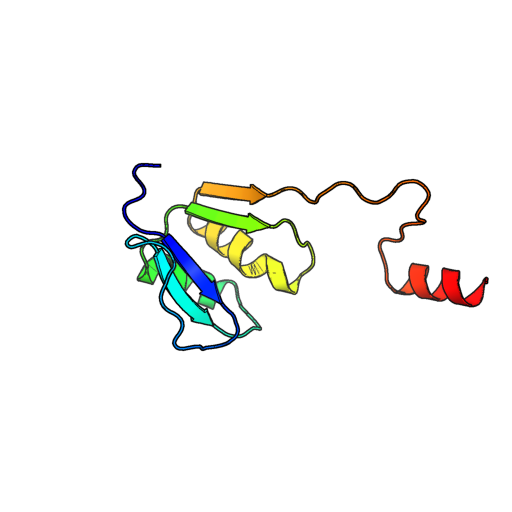.31 91 VAL A O 1
ATOM 715 N N . ARG A 1 92 ? 23.998 -8.395 -8.601 1.00 97.12 92 ARG A N 1
ATOM 716 C CA . ARG A 1 92 ? 25.180 -9.014 -9.213 1.00 97.12 92 ARG A CA 1
ATOM 717 C C . ARG A 1 92 ? 25.032 -9.160 -10.728 1.00 97.12 92 ARG A C 1
ATOM 719 O O . ARG A 1 92 ? 25.987 -8.900 -11.453 1.00 97.12 92 ARG A O 1
ATOM 726 N N . ASP A 1 93 ? 23.860 -9.567 -11.199 1.00 96.56 93 ASP A N 1
ATOM 727 C CA . ASP A 1 93 ? 23.607 -9.750 -12.629 1.00 96.56 93 ASP A CA 1
ATOM 728 C C . ASP A 1 93 ? 23.554 -8.403 -13.360 1.00 96.56 93 ASP A C 1
ATOM 730 O O . ASP A 1 93 ? 23.966 -8.308 -14.515 1.00 96.56 93 ASP A O 1
ATOM 734 N N . ALA A 1 94 ? 23.092 -7.348 -12.679 1.00 95.88 94 ALA A N 1
ATOM 735 C CA . ALA A 1 94 ? 23.143 -5.986 -13.199 1.00 95.88 94 ALA A CA 1
ATOM 736 C C . ALA A 1 94 ? 24.588 -5.492 -13.350 1.00 95.88 94 ALA A C 1
ATOM 738 O O . ALA A 1 94 ? 24.929 -4.936 -14.390 1.00 95.88 94 ALA A O 1
ATOM 739 N N . LEU A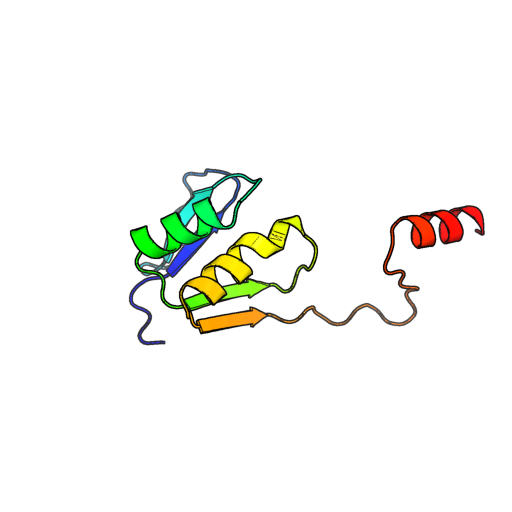 1 95 ? 25.441 -5.735 -12.349 1.00 97.62 95 LEU A N 1
ATOM 740 C CA . LEU A 1 95 ? 26.863 -5.382 -12.407 1.00 97.62 95 LEU A CA 1
ATOM 741 C C . LEU A 1 95 ? 27.578 -6.135 -13.531 1.00 97.62 95 LEU A C 1
ATOM 743 O O . LEU A 1 95 ? 28.194 -5.507 -14.382 1.00 97.62 95 LEU A O 1
ATOM 747 N N . ALA A 1 96 ? 27.395 -7.455 -13.609 1.00 96.81 96 ALA A N 1
ATOM 748 C CA . ALA A 1 96 ? 27.980 -8.266 -14.675 1.00 96.81 96 ALA A CA 1
ATOM 749 C C . ALA A 1 96 ? 27.514 -7.836 -16.076 1.00 96.81 96 ALA A C 1
ATOM 751 O O . ALA A 1 96 ? 28.252 -7.980 -17.046 1.00 96.81 96 ALA A O 1
ATOM 752 N N . TRP A 1 97 ? 26.284 -7.325 -16.200 1.00 95.50 97 TRP A N 1
ATOM 753 C CA . TRP A 1 97 ? 25.799 -6.770 -17.458 1.00 95.50 97 TRP A CA 1
ATOM 754 C C . TRP A 1 97 ? 26.515 -5.470 -17.823 1.00 95.50 97 TRP A C 1
ATOM 756 O O . TRP A 1 97 ? 26.937 -5.347 -18.967 1.00 95.50 97 TRP A O 1
ATOM 766 N N . VAL A 1 98 ? 26.674 -4.542 -16.874 1.00 95.62 98 VAL A N 1
ATOM 767 C CA . VAL A 1 98 ? 27.388 -3.272 -17.090 1.00 95.62 98 VAL A CA 1
ATOM 768 C C . VAL A 1 98 ? 28.865 -3.507 -17.398 1.00 95.62 98 VAL A C 1
ATOM 770 O O . VAL A 1 98 ? 29.389 -2.875 -18.306 1.00 95.62 98 VAL A O 1
ATOM 773 N N . ASP A 1 99 ? 29.511 -4.447 -16.706 1.00 96.44 99 ASP A N 1
ATOM 774 C CA . ASP A 1 99 ? 30.918 -4.806 -16.934 1.00 96.44 99 ASP A CA 1
ATOM 775 C C . ASP A 1 99 ? 31.161 -5.435 -18.321 1.00 96.44 99 ASP A C 1
ATOM 777 O O . ASP A 1 99 ? 32.297 -5.488 -18.788 1.00 96.44 99 ASP A O 1
ATOM 781 N N . ALA A 1 100 ? 30.105 -5.942 -18.966 1.00 93.62 100 ALA A N 1
ATOM 782 C CA . ALA A 1 100 ? 30.153 -6.561 -20.288 1.00 93.62 100 ALA A CA 1
ATOM 783 C C . ALA A 1 100 ? 29.699 -5.632 -21.435 1.00 93.62 100 ALA A C 1
ATOM 785 O O . ALA A 1 100 ? 29.620 -6.102 -22.575 1.00 93.62 100 ALA A O 1
ATOM 786 N N . LEU A 1 101 ? 29.351 -4.370 -21.144 1.00 91.44 101 LEU A N 1
ATOM 787 C CA . LEU A 1 101 ? 29.076 -3.328 -22.147 1.00 91.44 101 LEU A CA 1
ATOM 788 C C . LEU A 1 101 ? 30.378 -2.727 -22.692 1.00 91.44 101 LEU A C 1
ATOM 790 O O . LEU A 1 101 ? 30.373 -2.386 -23.896 1.00 91.44 101 LEU A O 1
#

Foldseek 3Di:
DVQQADEDEDADDDDDDDPDPRYDYDYDHDQDALVNLLVVCVVVVPQEAEEEPPDDPSVCSNVVSCVVVVHHYHYHYDDDDDPPDDDDDDPVVVVVVVVVD

Mean predicted aligned error: 4.47 Å

pLDDT: mean 93.21, std 7.22, range [53.62, 98.44]

Sequence (101 aa):
FPGERLFLRQTTPHDRVSPYEYVELIFGQPPFTVETETALFRELAIDMLICRNLGGNPSRPKLDAARALGMGVILIDRPPLPAGVRQVAEVRDALAWVDAL

Secondary structure (DSSP, 8-state):
---S-EEEEESS---PPPSSTTEEEEE-PSPP-HHHHHHHHHHTT--EEEEE---SGGG-HHHHHHHHTT-EEEEEPPPPPPTT----SSHHHHHHHHHT-

=== Feature glossary ===
Key to the feature types in this record:

pLDDT. pLDDT is the predicted lDDT-Cα score: AlphaFold's confidence that the local environment of each residue (all inter-atomic distances within 15 Å) is correctly placed. It is a per-residue number between 0 and 100, with higher meaning more reliable.

Radius of gyration, Cα contacts, bounding box. The geometric summary reports three shape descriptors. Rg (radius of gyration) measures how spread out the Cα atoms are about their centre of mass; compact globular proteins have small Rg, elongated or unfolded ones large. Cα contacts (<8 Å, |i−j|>4) count long-range residue pairs in spatial proximity — high for tightly packed folds, near zero for rods or random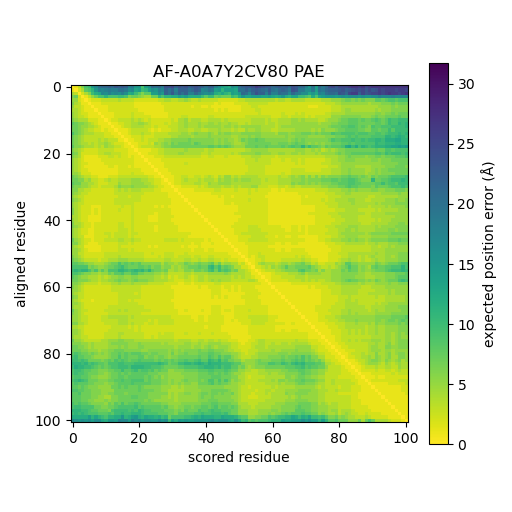 coil. The bounding-box extents give the protein's footprint along x, y, z in Å.

Backbone torsions (φ/ψ). Backbone dihedral angles. Every residue except chain termini has a φ (preceding-C → N → Cα → C) and a ψ (N → Cα → C → next-N). They are reported in degrees following the IUPAC sign convention. Secondary structure is essentially a statement about which (φ, ψ) basin each residue occupies.

Contact-map, Ramachandran, and PAE plots. Plot images: a contact map (which residues are close in 3D, as an N×N binary image), a Ramachandran scatter (backbone torsion angles, revealing secondary-structure composition at a glance), and — for AlphaFold structures — a PAE heatmap (pairwise prediction confidence).

Predicted aligned error. Predicted Aligned Error (PAE) is an AlphaFold confidence matrix: entry (i, j) is the expected error in the position of residue j, in ångströms, when the prediction is superimposed on the true structure at residue i. Low PAE within a block of residues means that block is internally rigid and well-predicted; high PAE between two blocks means their relative placement is uncertain even if each block individually is confident.

Secondary structure (3-state, P-SEA). Three-state secondary structure (P-SEA) collapses the eight DSSP classes into helix (a), strand (b), and coil (c). P-SEA assigns these from Cα geometry alone — distances and angles — without requiring backbone oxygens, so it works on any Cα trace.

Solvent-accessible surface area. Solvent-accessible surface area (SASA) is the area in Å² traced out by the centre of a 1.4 Å probe sphere (a water molecule) rolled over the protein's van der Waals surface (Shrake–Rupley / Lee–Richards construction). Buried residues have near-zero SASA; fully exposed residues can exceed 200 Å². The total SASA scales roughly with the number of surface residues.

Foldseek 3Di. The Foldseek 3Di string encodes local tertiary geometry as a 20-letter alphabet — one character per residue — derived from the relative positions of nearby Cα atoms. Unlike the amino-acid sequence, 3Di is a direct function of the 3D structure, so two proteins with the same fold have similar 3Di strings even at low sequence identity.

B-factor. For experimental (PDB) structures, the B-factor (temperature factor) quantifies the positional spread of each atom in the crystal — a combination of thermal vibration and static disorder — in units of Å². High B-factors mark flexible loops or poorly resolved regions; low B-factors mark the rigid, well-ordered core.

mmCIF coordinates. The mmCIF block holds the 3D Cartesian coordinates of each backbone atom (N, Cα, C, O) in ångströms. mmCIF is the PDB's canonical archive format — a tagged-loop text representation of the atomic model.

InterPro / GO / CATH / organism. Functional annotations link the protein to curated databases. InterPro entries identify conserved domains and families by matching the sequence against member-database signatures (Pfam, PROSITE, CDD, …). Gene Ontology (GO) terms describe molecular function, biological process, and cellular component in a controlled vocabulary. CATH places the structure in a hierarchical fold classification (Class/Architecture/Topology/Homologous-superfamily). The organism 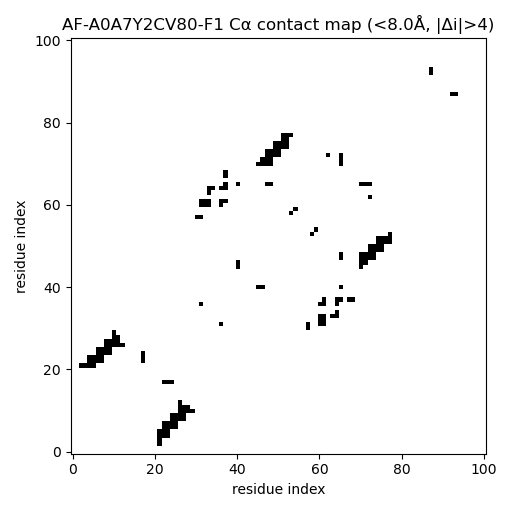is the source species.

Rendered structure images. Structure images are PyMOL renders from six orthogonal camera directions. Cartoon representation draws helices as coils and strands as arrows; sticks shows the backbone as bonds; surface shows the solvent-excluded envelope. Rainbow coloring maps sequence position to hue (blue→red, N→C); chain coloring assigns a distinct color per polypeptide.

Sequenc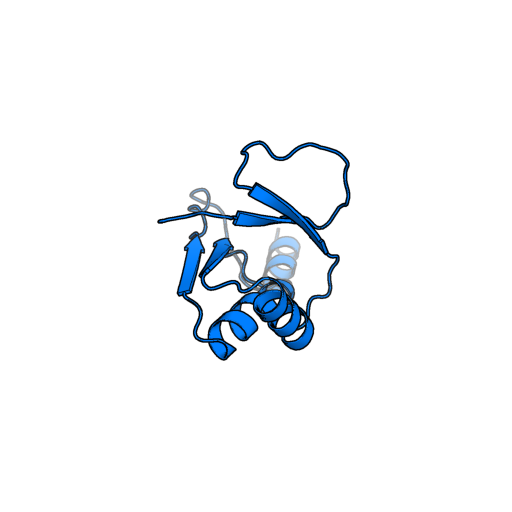e. This is the polypeptide sequence — one letter per residue, N-terminus first. Length ranges from a few dozen residues for small domains to over a thousand for large multi-domain proteins.

Secondary structure (8-state, DSSP). The SS8 string is DSSP's per-residue secondary-structure call. α-helix (H) means an i→i+4 H-bond ladder; β-strand (E) means the residue participates in a β-sheet; 3₁₀ (G) and π (I) are tighter and wider helices; T/S are turns/bends; '-' is loop.

Nearest PDB structures. Structural nearest neighbors (via Foldseek easy-search vs the PDB). Reported per hit: target PDB id, E-value, and alignment TM-score. A TM-score above ~0.5 is the conventional threshold for 'same fold'.